Protein AF-A0A953X2Q8-F1 (afdb_monomer)

Solvent-accessible surface area (backbone atoms only — not comparable to full-atom values): 6398 Å² total; per-residue (Å²): 138,80,87,80,78,82,78,78,82,81,81,79,81,76,83,70,85,74,74,57,77,66,71,80,44,46,68,59,53,49,53,50,52,51,50,51,49,50,49,50,51,53,53,48,50,50,52,50,51,53,51,52,65,74,55,66,80,63,73,78,81,69,55,75,72,48,64,67,50,77,80,56,70,84,53,52,72,42,64,46,99,82,75,44,77,76,50,69,50,61,71,84,75,86,84,130

Foldseek 3Di:
DDDDDDDDDDDDDDPDPPDDPCVVCVVVVVVVVVVVVVCCCVVVVVVVVVVCVVCVPPDDDDDPVVVVVVPADDKDWDADPVRDTPDIGGDDDDDD

Mean predicted aligned error: 16.07 Å

Secondary structure (DSSP, 8-state):
----PPPPPP----------HHHHSHHHHHHHHHHHHHHHHHHHHHHHHHHHHHHTTPPPPPPHHHHHHTTPPP-EEEE-TTS-EEEEES--PPP-

Sequence (96 aa):
MAQKGAQPPAQRAIKVPGGGFLSRHGRLIRYALLAVLGLFIVGGGWGFWKWRSLYAGMPKLPEVAELWNAKREPAIEFIDRNEKTLDVRGPRYGRA

Nearest PDB structures (foldseek):
  5cd7-assembly1_A  TM=2.725E-01  e=8.741E+00  Drosophila melanogaster

pLDDT: mean 79.93, std 14.13, range [44.56, 97.94]

Structure (mmCIF, N/CA/C/O backbone):
data_AF-A0A953X2Q8-F1
#
_entry.id   AF-A0A953X2Q8-F1
#
loop_
_atom_site.group_PDB
_atom_site.id
_atom_site.type_symbol
_atom_site.label_atom_id
_atom_site.label_alt_id
_atom_site.label_comp_id
_atom_site.label_asym_id
_atom_site.label_entity_id
_atom_site.label_seq_id
_atom_site.pdbx_PDB_ins_code
_atom_site.Cartn_x
_atom_site.Cartn_y
_atom_site.Cartn_z
_atom_site.occupancy
_atom_site.B_iso_or_equiv
_atom_site.auth_seq_id
_atom_site.auth_comp_id
_atom_site.auth_asym_id
_atom_site.auth_atom_id
_atom_site.pdbx_PDB_model_num
ATOM 1 N N . MET A 1 1 ? 38.486 -41.593 -81.202 1.00 44.56 1 MET A N 1
ATOM 2 C CA . MET A 1 1 ? 37.613 -41.775 -80.022 1.00 44.56 1 MET A CA 1
ATOM 3 C C . MET A 1 1 ? 37.938 -40.661 -79.036 1.00 44.56 1 MET A C 1
ATOM 5 O O . MET A 1 1 ? 39.017 -40.692 -78.466 1.00 44.56 1 MET A O 1
ATOM 9 N N . ALA A 1 2 ? 37.095 -39.634 -78.911 1.00 46.47 2 ALA A N 1
ATOM 10 C CA . ALA A 1 2 ? 37.330 -38.513 -77.995 1.00 46.47 2 ALA A CA 1
ATOM 11 C C . ALA A 1 2 ? 36.284 -38.561 -76.874 1.00 46.47 2 ALA A C 1
ATOM 13 O O . ALA A 1 2 ? 35.084 -38.494 -77.144 1.00 46.47 2 ALA A O 1
ATOM 14 N N . GLN A 1 3 ? 36.742 -38.744 -75.633 1.00 55.50 3 GLN A N 1
ATOM 15 C CA . GLN A 1 3 ? 35.887 -38.777 -74.448 1.00 55.50 3 GLN A CA 1
ATOM 16 C C . GLN A 1 3 ? 35.276 -37.390 -74.221 1.00 55.50 3 GLN A C 1
ATOM 18 O O . GLN A 1 3 ? 35.979 -36.408 -73.992 1.00 55.50 3 GLN A O 1
ATOM 23 N N . LYS A 1 4 ? 33.947 -37.316 -74.307 1.00 50.69 4 LYS A N 1
ATOM 24 C CA . LYS A 1 4 ? 33.160 -36.117 -74.022 1.00 50.69 4 LYS A CA 1
ATOM 25 C C . LYS A 1 4 ? 33.078 -35.973 -72.500 1.00 50.69 4 LYS A C 1
ATOM 27 O O . LYS A 1 4 ? 32.330 -36.701 -71.855 1.00 50.69 4 LYS A O 1
ATOM 32 N N . GLY A 1 5 ? 33.903 -35.092 -71.933 1.00 54.62 5 GLY A N 1
ATOM 33 C CA . GLY A 1 5 ? 33.919 -34.808 -70.498 1.00 54.62 5 GLY A CA 1
ATOM 34 C C . GLY A 1 5 ? 32.535 -34.381 -70.003 1.00 54.62 5 GLY A C 1
ATOM 35 O O . GLY A 1 5 ? 31.924 -33.468 -70.560 1.00 54.62 5 GLY A O 1
ATOM 36 N N . ALA A 1 6 ? 32.030 -35.074 -68.984 1.00 62.78 6 ALA A N 1
ATOM 37 C CA . ALA A 1 6 ? 30.758 -34.765 -68.347 1.00 62.78 6 ALA A CA 1
ATOM 38 C C . ALA A 1 6 ? 30.851 -33.414 -67.619 1.00 62.78 6 ALA A C 1
ATOM 40 O O . ALA A 1 6 ? 31.695 -33.230 -66.742 1.00 62.78 6 ALA A O 1
ATOM 41 N N . GLN A 1 7 ? 29.993 -32.461 -67.990 1.00 65.62 7 GLN A N 1
ATOM 42 C CA . GLN A 1 7 ? 29.861 -31.192 -67.273 1.00 65.62 7 GLN A CA 1
ATOM 43 C C . GLN A 1 7 ? 29.213 -31.439 -65.898 1.00 65.62 7 GLN A C 1
ATOM 45 O O . GLN A 1 7 ? 28.228 -32.180 -65.824 1.00 65.62 7 GLN A O 1
ATOM 50 N N . PRO A 1 8 ? 29.729 -30.838 -64.809 1.00 63.88 8 PRO A N 1
ATOM 51 C CA . PRO A 1 8 ? 29.131 -30.984 -63.486 1.00 63.88 8 PRO A CA 1
ATOM 52 C C . PRO A 1 8 ? 27.735 -30.335 -63.448 1.00 63.88 8 PRO A C 1
ATOM 54 O O . PRO A 1 8 ? 27.494 -29.356 -64.162 1.00 63.88 8 PRO A O 1
ATOM 57 N N . PRO A 1 9 ? 26.796 -30.858 -62.635 1.00 65.25 9 PRO A N 1
ATOM 58 C CA . PRO A 1 9 ? 25.429 -30.354 -62.597 1.00 65.25 9 PRO A CA 1
ATOM 59 C C . PRO A 1 9 ? 25.409 -28.886 -62.163 1.00 65.25 9 PRO A C 1
ATOM 61 O O . PRO A 1 9 ? 26.029 -28.507 -61.167 1.00 65.25 9 PRO A O 1
ATOM 64 N N . ALA A 1 10 ? 24.683 -28.061 -62.920 1.00 69.00 10 ALA A N 1
ATOM 65 C CA . ALA A 1 10 ? 24.526 -26.639 -62.647 1.00 69.00 10 ALA A CA 1
ATOM 66 C C . ALA A 1 10 ? 24.000 -26.426 -61.218 1.00 69.00 10 ALA A C 1
ATOM 68 O O . ALA A 1 10 ? 22.898 -26.862 -60.874 1.00 69.00 10 ALA A O 1
ATOM 69 N N . GLN A 1 11 ? 24.799 -25.757 -60.384 1.00 66.56 11 GLN A N 1
ATOM 70 C CA . GLN A 1 11 ? 24.429 -25.426 -59.012 1.00 66.56 11 GLN A CA 1
ATOM 71 C C . GLN A 1 11 ? 23.193 -24.519 -59.031 1.00 66.56 11 GLN A C 1
ATOM 73 O O . GLN A 1 11 ? 23.258 -23.355 -59.429 1.00 66.56 11 GLN A O 1
ATOM 78 N N . ARG A 1 12 ? 22.041 -25.051 -58.609 1.00 69.69 12 ARG A N 1
ATOM 79 C CA . ARG A 1 12 ? 20.833 -24.247 -58.405 1.00 69.69 12 ARG A CA 1
ATOM 80 C C . ARG A 1 12 ? 21.034 -23.384 -57.163 1.00 69.69 12 ARG A C 1
ATOM 82 O O . ARG A 1 12 ? 20.967 -23.877 -56.041 1.00 69.69 12 ARG A O 1
ATOM 89 N N . ALA A 1 13 ? 21.272 -22.094 -57.374 1.00 69.44 13 ALA A N 1
ATOM 90 C CA . ALA A 1 13 ? 21.334 -21.111 -56.305 1.00 69.44 13 ALA A CA 1
ATOM 91 C C . ALA A 1 13 ? 19.945 -20.955 -55.662 1.00 69.44 13 ALA A C 1
ATOM 93 O O . ALA A 1 13 ? 19.045 -20.333 -56.228 1.00 69.44 13 ALA A O 1
ATOM 94 N N . ILE A 1 14 ? 19.761 -21.532 -54.473 1.00 72.19 14 ILE A N 1
ATOM 95 C CA . ILE A 1 14 ? 18.570 -21.303 -53.652 1.00 72.19 14 ILE A CA 1
ATOM 96 C C . ILE A 1 14 ? 18.724 -19.917 -53.018 1.00 72.19 14 ILE A C 1
ATOM 98 O O . ILE A 1 1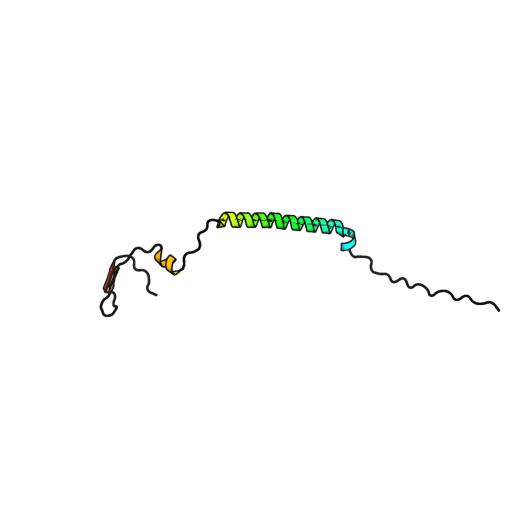4 ? 19.551 -19.713 -52.130 1.00 72.19 14 ILE A O 1
ATOM 102 N N . LYS A 1 15 ? 17.938 -18.944 -53.491 1.00 64.44 15 LYS A N 1
ATOM 103 C CA . LYS A 1 15 ? 17.846 -17.617 -52.869 1.00 64.44 15 LYS A CA 1
ATOM 104 C C . LYS A 1 15 ? 17.117 -17.761 -51.532 1.00 64.44 15 LYS A C 1
ATOM 106 O O . LYS A 1 15 ? 15.891 -17.786 -51.485 1.00 64.44 15 LYS A O 1
ATOM 111 N N . VAL A 1 16 ? 17.874 -17.874 -50.445 1.00 67.38 16 VAL A N 1
ATOM 112 C CA . VAL A 1 16 ? 17.322 -17.773 -49.090 1.00 67.38 16 VAL A CA 1
ATOM 113 C C . VAL A 1 16 ? 16.968 -16.301 -48.852 1.00 67.38 16 VAL A C 1
ATOM 115 O O . VAL A 1 16 ? 17.827 -15.444 -49.083 1.00 67.38 16 VAL A O 1
ATOM 118 N N . PRO A 1 17 ? 15.734 -15.962 -48.440 1.00 66.19 17 PRO A N 1
ATOM 119 C CA . PRO A 1 17 ? 15.388 -14.583 -48.127 1.00 66.19 17 PRO A CA 1
ATOM 120 C C . PRO A 1 17 ? 16.279 -14.101 -46.975 1.00 66.19 17 PRO A C 1
ATOM 122 O O . PRO A 1 17 ? 16.192 -14.583 -45.847 1.00 66.19 17 PRO A O 1
ATOM 125 N N . GLY A 1 18 ? 17.199 -13.188 -47.296 1.00 61.34 18 GLY A N 1
ATOM 126 C CA . GLY A 1 18 ? 18.126 -12.598 -46.338 1.00 61.34 18 GLY A CA 1
ATOM 127 C C . GLY A 1 18 ? 17.369 -11.832 -45.254 1.00 61.34 18 GLY A C 1
ATOM 128 O O . GLY A 1 18 ? 16.407 -11.130 -45.555 1.00 61.34 18 GLY A O 1
ATOM 129 N N . GLY A 1 19 ? 17.816 -12.011 -44.008 1.00 61.56 19 GLY A N 1
ATOM 130 C CA . GLY A 1 19 ? 17.171 -11.587 -42.762 1.00 61.56 19 GLY A CA 1
ATOM 131 C C . GLY A 1 19 ? 16.403 -10.262 -42.809 1.00 61.56 19 GLY A C 1
ATOM 132 O O . GLY A 1 19 ? 16.900 -9.240 -43.287 1.00 61.56 19 GLY A O 1
ATOM 133 N N . GLY A 1 20 ? 15.177 -10.306 -42.280 1.00 65.00 20 GLY A N 1
ATOM 134 C CA . GLY A 1 20 ? 14.265 -9.167 -42.202 1.00 65.00 20 GLY A CA 1
ATOM 135 C C . GLY A 1 20 ? 14.777 -8.015 -41.329 1.00 65.00 20 GLY A C 1
ATOM 136 O O . GLY A 1 20 ? 15.807 -8.105 -40.668 1.00 65.00 20 GLY A O 1
ATOM 137 N N . PHE A 1 21 ? 14.018 -6.918 -41.298 1.00 58.66 21 PHE A N 1
ATOM 138 C CA . PHE A 1 21 ? 14.363 -5.638 -40.657 1.00 58.66 21 PHE A CA 1
ATOM 139 C C . PHE A 1 21 ? 14.961 -5.756 -39.232 1.00 58.66 21 PHE A C 1
ATOM 141 O O . PHE A 1 21 ? 15.858 -4.993 -38.868 1.00 58.66 21 PHE A O 1
ATOM 148 N N . LEU A 1 22 ? 14.553 -6.771 -38.456 1.00 58.59 22 LEU A N 1
ATOM 149 C CA . LEU A 1 22 ? 15.105 -7.076 -37.129 1.00 58.59 22 LEU A CA 1
ATOM 150 C C . LEU A 1 22 ? 16.606 -7.425 -37.116 1.00 58.59 22 LEU A C 1
ATOM 152 O O . LEU A 1 22 ? 17.298 -7.056 -36.166 1.00 58.59 22 LEU A O 1
ATOM 156 N N . SER A 1 23 ? 17.146 -8.107 -38.131 1.00 62.06 23 SER A N 1
ATOM 157 C CA . SER A 1 23 ? 18.564 -8.507 -38.139 1.00 62.06 23 SER A CA 1
ATOM 158 C C . SER A 1 23 ? 19.498 -7.351 -38.497 1.00 62.06 23 SER A C 1
ATOM 160 O O . SER A 1 23 ? 20.653 -7.338 -38.076 1.00 62.06 23 SER A O 1
ATOM 162 N N . ARG A 1 24 ? 19.001 -6.346 -39.231 1.00 67.25 24 ARG A N 1
ATOM 163 C CA . ARG A 1 24 ? 19.784 -5.171 -39.645 1.00 67.25 24 ARG A CA 1
ATOM 164 C C . ARG A 1 24 ? 19.963 -4.146 -38.526 1.00 67.25 24 ARG A C 1
ATOM 166 O O . ARG A 1 24 ? 20.933 -3.393 -38.554 1.00 67.25 24 ARG A O 1
ATOM 173 N N . HIS A 1 25 ? 19.039 -4.071 -37.565 1.00 70.00 25 HIS A N 1
ATOM 174 C CA . HIS A 1 25 ? 19.026 -3.037 -36.512 1.00 70.00 25 HIS A CA 1
ATOM 175 C C . HIS A 1 25 ? 19.052 -3.623 -35.091 1.00 70.00 25 HIS A C 1
ATOM 177 O O . HIS A 1 25 ? 18.750 -2.931 -34.120 1.00 70.00 25 HIS A O 1
ATOM 183 N N . GLY A 1 26 ? 19.470 -4.885 -34.943 1.00 78.69 26 GLY A N 1
ATOM 184 C CA . GLY A 1 26 ? 19.423 -5.616 -33.673 1.00 78.69 26 GLY A CA 1
ATOM 185 C C . GLY A 1 26 ? 20.099 -4.912 -32.488 1.00 78.69 26 GLY A C 1
ATOM 186 O O . GLY A 1 26 ? 19.627 -5.044 -31.365 1.00 78.69 26 GLY A O 1
ATOM 187 N N . ARG A 1 27 ? 21.154 -4.110 -32.708 1.00 84.06 27 ARG A N 1
ATOM 188 C CA . ARG A 1 27 ? 21.777 -3.306 -31.635 1.00 84.06 27 ARG A CA 1
ATOM 189 C C . ARG A 1 27 ? 20.851 -2.202 -31.116 1.00 84.06 27 ARG A C 1
ATOM 191 O O . ARG A 1 27 ? 20.716 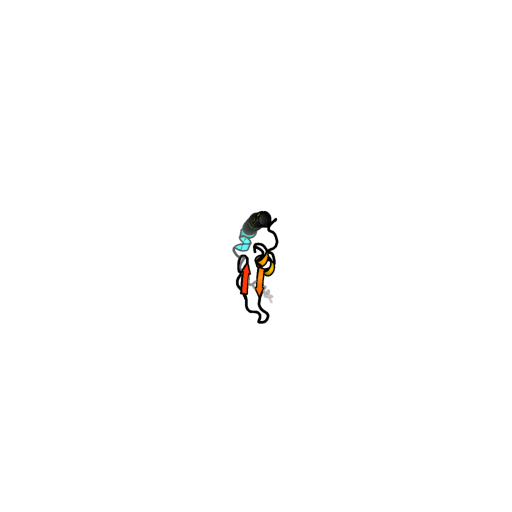-2.060 -29.909 1.00 84.06 27 ARG A O 1
ATOM 198 N N . LEU A 1 28 ? 20.178 -1.475 -32.007 1.00 87.44 28 LEU A N 1
ATOM 199 C CA . LEU A 1 28 ? 19.236 -0.416 -31.630 1.00 87.44 28 LEU A CA 1
ATOM 200 C C . LEU A 1 28 ? 18.017 -0.993 -30.910 1.00 87.44 28 LEU A C 1
ATOM 202 O O . LEU A 1 28 ? 17.621 -0.476 -29.873 1.00 87.44 28 LEU A O 1
ATOM 206 N N . ILE A 1 29 ? 17.484 -2.113 -31.409 1.00 89.31 29 ILE A N 1
ATOM 207 C CA . ILE A 1 29 ? 16.368 -2.822 -30.770 1.00 89.31 29 ILE A CA 1
ATOM 208 C C . ILE A 1 29 ? 16.760 -3.279 -29.360 1.00 89.31 29 ILE A C 1
ATOM 210 O O . ILE A 1 29 ? 15.994 -3.091 -28.422 1.00 89.31 29 ILE A O 1
ATOM 214 N N . ARG A 1 30 ? 17.973 -3.820 -29.176 1.00 88.06 30 ARG A N 1
ATOM 215 C CA . ARG A 1 30 ? 18.480 -4.208 -27.849 1.00 88.06 30 ARG A CA 1
ATOM 216 C C . ARG A 1 30 ? 18.557 -3.022 -26.890 1.00 88.06 30 ARG A C 1
ATOM 218 O O . ARG A 1 30 ? 18.069 -3.138 -25.773 1.00 88.06 30 ARG A O 1
ATOM 225 N N .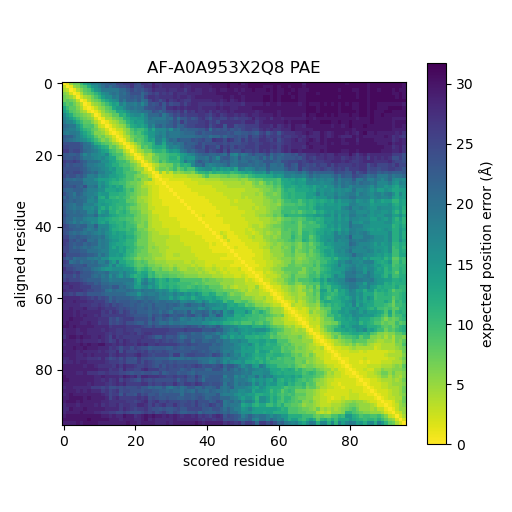 TYR A 1 31 ? 19.126 -1.890 -27.307 1.00 94.06 31 TYR A N 1
ATOM 226 C CA . TYR A 1 31 ? 19.193 -0.705 -26.443 1.00 94.06 31 TYR A CA 1
ATOM 227 C C . TYR A 1 31 ? 17.811 -0.122 -26.143 1.00 94.06 31 TYR A C 1
ATOM 229 O O . TYR A 1 31 ? 17.563 0.270 -25.009 1.00 94.06 31 TYR A O 1
ATOM 237 N N . ALA A 1 32 ? 16.894 -0.131 -27.113 1.00 94.62 32 ALA A N 1
ATOM 238 C CA . ALA A 1 32 ? 15.512 0.279 -26.891 1.00 94.62 32 ALA A CA 1
ATOM 239 C C . ALA A 1 32 ? 14.815 -0.624 -25.860 1.00 94.62 32 ALA A C 1
ATOM 241 O O . ALA A 1 32 ? 14.185 -0.123 -24.934 1.00 94.62 32 ALA A O 1
ATOM 242 N N . LEU A 1 33 ? 14.989 -1.946 -25.959 1.00 95.81 33 LEU A N 1
ATOM 243 C CA . LEU A 1 33 ? 14.451 -2.898 -24.983 1.00 95.81 33 LEU A CA 1
ATOM 244 C C . LEU A 1 33 ? 15.043 -2.688 -23.585 1.00 95.81 33 LEU A C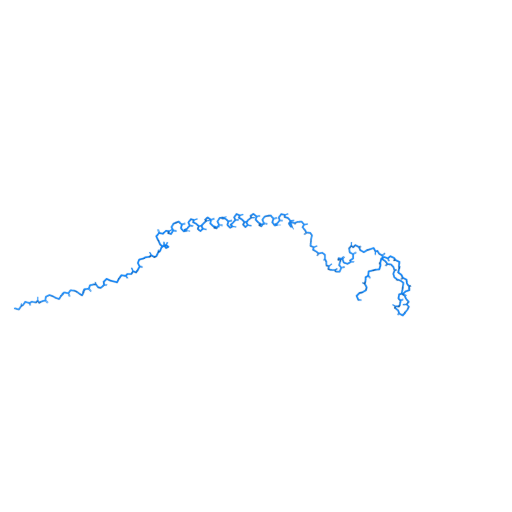 1
ATOM 246 O O . LEU A 1 33 ? 14.304 -2.712 -22.605 1.00 95.81 33 LEU A O 1
ATOM 250 N N . LEU A 1 34 ? 16.351 -2.438 -23.485 1.00 96.62 34 LEU A N 1
ATOM 251 C CA . LEU A 1 34 ? 17.004 -2.133 -22.209 1.00 96.62 34 LEU A CA 1
ATOM 252 C C . LEU A 1 34 ? 16.516 -0.809 -21.613 1.00 96.62 34 LEU A C 1
ATOM 254 O O . LEU A 1 34 ? 16.305 -0.730 -20.406 1.00 96.62 34 LEU A O 1
ATOM 258 N N . ALA A 1 35 ? 16.296 0.213 -22.440 1.00 96.56 35 ALA A N 1
ATOM 259 C CA . ALA A 1 35 ? 15.759 1.495 -21.995 1.00 96.56 35 ALA A CA 1
ATOM 260 C C . ALA A 1 35 ? 14.323 1.352 -21.469 1.00 96.56 35 ALA A C 1
ATOM 262 O O . ALA A 1 35 ? 14.006 1.866 -20.398 1.00 96.56 35 ALA A O 1
ATOM 263 N N . VAL A 1 36 ? 13.476 0.599 -22.178 1.00 97.31 36 VAL A N 1
ATOM 264 C CA . VAL A 1 36 ? 12.110 0.285 -21.736 1.00 97.31 36 VAL A CA 1
ATOM 265 C C . VAL A 1 36 ? 12.137 -0.497 -20.423 1.00 97.31 36 VAL A C 1
ATOM 267 O O . VAL A 1 36 ? 11.433 -0.133 -19.485 1.00 97.31 36 VAL A O 1
ATOM 270 N N . LEU A 1 37 ? 12.987 -1.521 -20.316 1.00 97.69 37 LEU A N 1
ATOM 271 C CA . LEU A 1 37 ? 13.154 -2.286 -19.080 1.00 97.69 37 LEU A CA 1
ATOM 272 C C . LEU A 1 37 ? 13.605 -1.394 -17.914 1.00 97.69 37 LEU A C 1
ATOM 274 O O . LEU A 1 37 ? 13.049 -1.485 -16.823 1.00 97.69 37 LEU A O 1
ATOM 278 N N . GLY A 1 38 ? 14.568 -0.500 -18.149 1.00 97.88 38 GLY A N 1
ATOM 279 C CA . GLY A 1 38 ? 15.023 0.472 -17.156 1.00 97.88 38 GLY A CA 1
ATOM 280 C C . GLY A 1 38 ? 13.890 1.383 -16.680 1.00 97.88 38 GLY A C 1
ATOM 281 O O . GLY A 1 38 ? 13.714 1.565 -15.477 1.00 97.88 38 GLY A O 1
ATOM 282 N N . LEU A 1 39 ? 13.064 1.880 -17.603 1.00 97.88 39 LEU A N 1
ATOM 283 C CA . LEU A 1 39 ? 11.869 2.667 -17.286 1.00 97.88 39 LEU A CA 1
ATOM 284 C C . LEU A 1 39 ? 10.870 1.888 -16.427 1.00 97.88 39 LEU A C 1
ATOM 286 O O . LEU A 1 39 ? 10.350 2.437 -15.458 1.00 97.88 39 LEU A O 1
ATOM 290 N N . PHE A 1 40 ? 10.635 0.610 -16.730 1.00 97.62 40 PHE A N 1
ATOM 291 C CA . PHE A 1 40 ? 9.765 -0.242 -15.918 1.00 97.62 40 PHE A CA 1
ATOM 292 C C . PHE A 1 40 ? 10.313 -0.469 -14.511 1.00 97.62 40 PHE A C 1
ATOM 294 O O . PHE A 1 40 ? 9.549 -0.411 -13.551 1.00 97.62 40 PHE A O 1
ATOM 3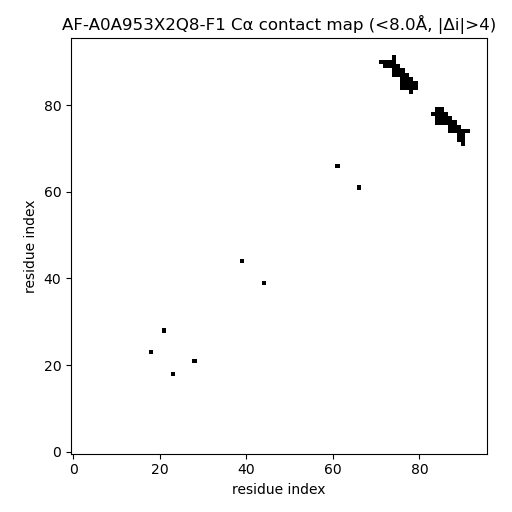01 N N . ILE A 1 41 ? 11.620 -0.690 -14.364 1.00 97.94 41 ILE A N 1
ATOM 302 C CA . ILE A 1 41 ? 12.245 -0.887 -13.050 1.00 97.94 41 ILE A CA 1
ATOM 303 C C . ILE A 1 41 ? 12.162 0.397 -12.223 1.00 97.94 41 ILE A C 1
ATOM 305 O O . ILE A 1 41 ? 11.767 0.351 -11.060 1.00 97.94 41 ILE A O 1
ATOM 309 N N . VAL A 1 42 ? 12.490 1.546 -12.817 1.00 97.62 42 VAL A N 1
ATOM 310 C CA . VAL A 1 42 ? 12.452 2.839 -12.119 1.00 97.62 42 VAL A CA 1
ATOM 311 C C . VAL A 1 42 ? 11.015 3.228 -11.777 1.00 97.62 42 VAL A C 1
ATOM 313 O O . VAL A 1 42 ? 10.725 3.549 -10.626 1.00 97.62 42 VAL A O 1
ATOM 316 N N . GLY A 1 43 ? 10.101 3.159 -12.745 1.00 97.56 43 GLY A N 1
ATOM 317 C CA . GLY A 1 43 ? 8.693 3.498 -12.544 1.00 97.56 43 GLY A CA 1
ATOM 318 C C . GLY A 1 43 ? 7.993 2.542 -11.578 1.00 97.56 43 GLY A C 1
ATOM 319 O O . GLY A 1 43 ? 7.305 2.984 -10.659 1.00 97.56 43 GLY A O 1
ATOM 320 N N . GLY A 1 44 ? 8.218 1.236 -11.730 1.00 96.88 44 GLY A N 1
ATOM 321 C CA . GLY A 1 44 ? 7.681 0.208 -10.840 1.00 96.88 44 GLY A CA 1
ATOM 322 C C . GLY A 1 44 ? 8.254 0.307 -9.429 1.00 96.88 44 GLY A C 1
ATOM 323 O O . GLY A 1 44 ? 7.499 0.277 -8.460 1.00 96.88 44 GLY A O 1
ATOM 324 N N . GLY A 1 45 ? 9.568 0.506 -9.302 1.00 97.12 45 GLY A N 1
ATOM 325 C CA . GLY A 1 45 ? 10.241 0.713 -8.021 1.00 97.12 45 GLY A CA 1
ATOM 326 C C . GLY A 1 45 ? 9.739 1.960 -7.297 1.00 97.12 45 GLY A C 1
ATOM 327 O O . GLY A 1 45 ? 9.407 1.888 -6.114 1.00 97.12 45 GLY A O 1
ATOM 328 N N . TRP A 1 46 ? 9.592 3.082 -8.009 1.00 97.00 46 TRP A N 1
ATOM 329 C CA . TRP A 1 46 ? 8.993 4.302 -7.462 1.00 97.00 46 TRP A CA 1
ATOM 330 C C . TRP A 1 46 ? 7.558 4.044 -6.999 1.00 97.00 46 TRP A C 1
ATOM 332 O O . TRP A 1 46 ? 7.215 4.349 -5.854 1.00 97.00 46 TRP A O 1
ATOM 342 N N . GLY A 1 47 ? 6.708 3.488 -7.866 1.00 95.88 47 GLY A N 1
ATOM 343 C CA . GLY A 1 47 ? 5.303 3.222 -7.557 1.00 95.88 47 GLY A CA 1
ATOM 344 C C . GLY A 1 47 ? 5.143 2.315 -6.338 1.00 95.88 47 GLY A C 1
ATOM 345 O O . GLY A 1 47 ? 4.390 2.638 -5.417 1.00 95.88 47 GLY A O 1
ATOM 346 N N . PHE A 1 48 ? 5.923 1.235 -6.280 1.00 94.69 48 PHE A N 1
ATOM 347 C CA . PHE A 1 48 ? 5.953 0.323 -5.143 1.00 94.69 48 PHE A CA 1
ATOM 348 C C . PHE A 1 48 ? 6.424 1.014 -3.861 1.00 94.69 48 PHE A C 1
ATOM 350 O O . PHE A 1 48 ? 5.784 0.874 -2.819 1.00 94.69 48 PHE A O 1
ATOM 357 N N . TRP A 1 49 ? 7.499 1.804 -3.928 1.00 95.94 49 TRP A N 1
ATOM 358 C CA . TRP A 1 49 ? 8.003 2.553 -2.779 1.00 95.94 49 TRP A CA 1
ATOM 359 C C . TRP A 1 49 ? 6.961 3.540 -2.240 1.00 95.94 49 TRP A C 1
ATOM 361 O O . TRP A 1 49 ? 6.725 3.594 -1.032 1.00 95.94 49 TRP A O 1
ATOM 371 N N . LYS A 1 50 ? 6.269 4.269 -3.124 1.00 95.56 50 LYS A N 1
ATOM 372 C CA . LYS A 1 50 ? 5.187 5.186 -2.741 1.00 95.56 50 LYS A CA 1
ATOM 373 C C . LYS A 1 50 ? 4.005 4.457 -2.118 1.00 95.56 50 LYS A C 1
ATOM 375 O O . LYS A 1 50 ? 3.530 4.897 -1.074 1.00 95.56 50 LYS A O 1
ATOM 380 N N . TRP A 1 51 ? 3.560 3.349 -2.707 1.00 93.31 51 TRP A N 1
ATOM 381 C CA . TRP A 1 51 ? 2.503 2.522 -2.126 1.00 93.31 51 TRP A CA 1
ATOM 382 C C . TRP A 1 51 ? 2.911 2.024 -0.734 1.00 93.31 51 TRP A C 1
ATOM 384 O O . TRP A 1 51 ? 2.227 2.285 0.254 1.00 93.31 51 TRP A O 1
ATOM 394 N N . ARG A 1 52 ? 4.093 1.416 -0.610 1.00 94.25 52 ARG A N 1
ATOM 395 C CA . ARG A 1 52 ? 4.584 0.908 0.672 1.00 94.25 52 ARG A CA 1
ATOM 396 C C . ARG A 1 52 ? 4.752 2.006 1.717 1.00 94.25 52 ARG A C 1
ATOM 398 O O . ARG A 1 52 ? 4.528 1.719 2.888 1.00 94.25 52 ARG A O 1
ATOM 405 N N . SER A 1 53 ? 5.147 3.217 1.321 1.00 92.44 53 SER A N 1
ATOM 406 C CA . SER A 1 53 ? 5.283 4.381 2.203 1.00 92.44 53 SER A CA 1
ATOM 407 C C . SER A 1 53 ? 3.931 4.879 2.718 1.00 92.44 53 SER A C 1
ATOM 409 O O . SER A 1 53 ? 3.813 5.146 3.910 1.00 92.44 53 SER A O 1
ATOM 411 N N . LEU A 1 54 ? 2.912 4.964 1.858 1.00 91.38 54 LEU A N 1
ATOM 412 C CA . LEU A 1 54 ? 1.581 5.456 2.235 1.00 91.38 54 LEU A CA 1
ATOM 413 C C . LEU A 1 54 ? 0.814 4.466 3.116 1.00 91.38 54 LEU A C 1
ATOM 415 O O . LEU A 1 54 ? 0.139 4.868 4.059 1.00 91.38 54 LEU A O 1
ATOM 419 N N . TYR A 1 55 ? 0.934 3.172 2.825 1.00 88.75 55 TYR A N 1
ATOM 420 C CA . TYR A 1 55 ? 0.166 2.127 3.503 1.00 88.75 55 TYR A CA 1
ATOM 421 C C . TYR A 1 55 ? 0.964 1.405 4.604 1.00 88.75 55 TYR A C 1
ATOM 423 O O . TYR A 1 55 ? 0.456 0.476 5.222 1.00 88.75 55 TYR A O 1
ATOM 431 N N . ALA A 1 56 ? 2.199 1.839 4.889 1.00 85.69 56 ALA A N 1
ATOM 432 C CA . ALA A 1 56 ? 3.123 1.197 5.831 1.00 85.69 56 ALA A CA 1
ATOM 433 C C . ALA A 1 56 ? 2.569 0.953 7.234 1.00 85.69 56 ALA A C 1
ATOM 435 O O . ALA A 1 56 ? 2.903 -0.048 7.861 1.00 85.69 56 ALA A O 1
ATOM 436 N N . GLY A 1 57 ? 1.826 1.932 7.742 1.00 83.94 57 GLY A N 1
ATOM 437 C CA . G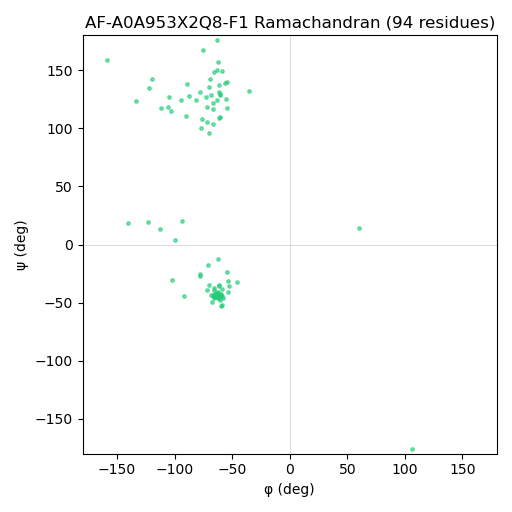LY A 1 57 ? 1.350 1.977 9.120 1.00 83.94 57 GLY A CA 1
ATOM 438 C C . GLY A 1 57 ? -0.158 1.828 9.223 1.00 83.94 57 GLY A C 1
ATOM 439 O O . GLY A 1 57 ? -0.717 2.139 10.269 1.00 83.94 57 GLY A O 1
ATOM 440 N N . MET A 1 58 ? -0.829 1.419 8.142 1.00 87.56 58 MET A N 1
ATOM 441 C CA . MET A 1 58 ? -2.274 1.274 8.174 1.00 87.56 58 MET A CA 1
ATOM 442 C C . MET A 1 58 ? -2.617 0.038 9.022 1.00 87.56 58 MET A C 1
ATOM 444 O O . MET A 1 58 ? -2.161 -1.062 8.693 1.00 87.56 58 MET A O 1
ATOM 448 N N . PRO A 1 59 ? -3.354 0.195 10.138 1.00 83.38 59 PRO A N 1
ATOM 449 C CA . PRO A 1 59 ? -3.720 -0.936 10.974 1.00 83.38 59 PRO A CA 1
ATOM 450 C C . PRO A 1 59 ? -4.610 -1.893 10.181 1.00 83.38 59 PRO A C 1
ATOM 452 O O . PRO A 1 59 ? -5.358 -1.478 9.291 1.00 83.38 59 PRO A O 1
ATOM 455 N N . LYS A 1 60 ? -4.540 -3.186 10.510 1.00 81.38 60 LYS A N 1
ATOM 456 C CA . LYS A 1 60 ? -5.468 -4.174 9.952 1.00 81.38 60 LYS A CA 1
ATOM 457 C C . LYS A 1 60 ? -6.903 -3.745 10.264 1.00 81.38 60 LYS A C 1
ATOM 459 O O . LYS A 1 60 ? -7.167 -3.276 11.373 1.00 81.38 60 LYS A O 1
ATOM 464 N N . LEU A 1 61 ? -7.809 -3.892 9.295 1.00 81.88 61 LEU A N 1
ATOM 465 C CA . LEU A 1 61 ? -9.217 -3.616 9.554 1.00 81.88 61 LEU A CA 1
ATOM 466 C C . LEU A 1 61 ? -9.691 -4.563 10.670 1.00 81.88 61 LEU A C 1
ATOM 468 O O . LEU A 1 61 ? -9.440 -5.769 10.568 1.00 81.88 61 LEU A O 1
ATOM 472 N N . PRO A 1 62 ? -10.324 -4.033 11.729 1.00 81.19 62 PRO A N 1
ATOM 473 C CA . PRO A 1 62 ? -10.936 -4.865 12.752 1.00 81.19 62 PRO A CA 1
ATOM 474 C C . PRO A 1 62 ? -12.058 -5.706 12.136 1.00 81.19 62 PRO A C 1
ATOM 476 O O . PRO A 1 62 ? -12.600 -5.369 11.076 1.00 81.19 62 PRO A O 1
ATOM 479 N N . GLU A 1 63 ? -12.393 -6.819 12.783 1.00 81.31 63 GLU A N 1
ATOM 480 C CA . GLU A 1 63 ? -13.488 -7.675 12.327 1.00 81.31 63 GLU A CA 1
ATOM 481 C C . GLU A 1 63 ? -14.800 -6.868 12.283 1.00 81.31 63 GLU A C 1
ATOM 483 O O . GLU A 1 63 ? -15.002 -5.943 13.071 1.00 81.31 63 GLU A O 1
ATOM 488 N N . VAL A 1 64 ? -15.720 -7.198 11.368 1.00 73.88 64 VAL A N 1
ATOM 489 C CA . VAL A 1 64 ? -17.001 -6.47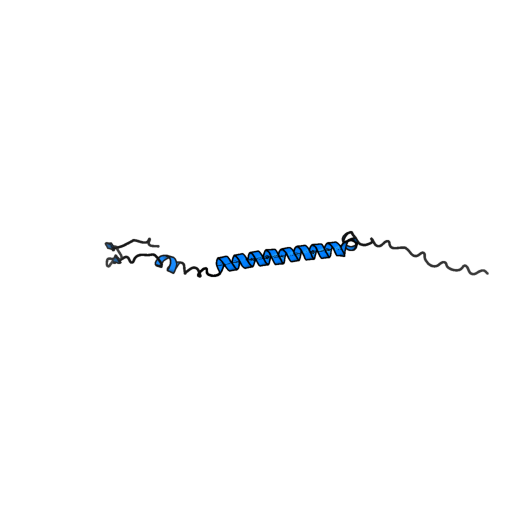5 11.227 1.00 73.88 64 VAL A CA 1
ATOM 490 C C . VAL A 1 64 ? -17.752 -6.388 12.562 1.00 73.88 64 VAL A C 1
ATOM 492 O O . VAL A 1 64 ? -18.351 -5.359 12.867 1.00 73.88 64 VAL A O 1
ATOM 495 N N . ALA A 1 65 ? -17.666 -7.429 13.394 1.00 68.50 65 ALA A N 1
ATOM 496 C CA . ALA A 1 65 ? -18.229 -7.434 14.741 1.00 68.50 65 ALA A CA 1
ATOM 497 C C . ALA A 1 65 ? -17.596 -6.371 15.662 1.00 68.50 65 ALA A C 1
ATOM 499 O O . ALA A 1 65 ? -18.304 -5.682 16.396 1.00 68.50 65 ALA A O 1
ATOM 500 N N . GLU A 1 66 ? -16.278 -6.182 15.596 1.00 70.75 66 GLU A N 1
ATOM 501 C CA . GLU A 1 66 ? -15.560 -5.165 16.369 1.00 70.75 66 GLU A CA 1
ATOM 502 C C . GLU A 1 66 ? -15.873 -3.745 15.879 1.00 70.75 66 GLU A C 1
ATOM 504 O O . GLU A 1 66 ? -15.998 -2.839 16.702 1.00 70.75 66 GLU A O 1
ATOM 509 N N . LEU A 1 67 ? -16.086 -3.539 14.571 1.00 72.19 67 LEU A N 1
ATOM 510 C CA . LEU A 1 67 ? -16.526 -2.244 14.021 1.00 72.19 67 LEU A CA 1
ATOM 511 C C . LEU A 1 67 ? -17.862 -1.795 14.611 1.00 72.19 67 LEU A C 1
ATOM 513 O O . LEU A 1 67 ? -18.053 -0.611 14.894 1.00 72.19 67 LEU A O 1
ATOM 517 N N . TRP A 1 68 ? -18.771 -2.744 14.829 1.00 70.25 68 TRP A N 1
ATOM 518 C CA . TRP A 1 68 ? -20.042 -2.465 15.475 1.00 70.25 68 TRP A CA 1
ATOM 519 C C . TRP A 1 68 ? -19.903 -2.165 16.965 1.00 70.25 68 TRP A C 1
ATOM 521 O O . TRP A 1 68 ? -20.815 -1.563 17.504 1.00 70.25 68 TRP A O 1
ATOM 531 N N . ASN A 1 69 ? -18.796 -2.503 17.627 1.00 71.38 69 ASN A N 1
ATOM 532 C CA . ASN A 1 69 ? -18.598 -2.244 19.058 1.00 71.38 69 ASN A CA 1
ATOM 533 C C . ASN A 1 69 ? -17.695 -1.031 19.336 1.00 71.38 69 ASN A C 1
ATOM 535 O O . ASN A 1 69 ? -17.907 -0.322 20.315 1.00 71.38 69 ASN A O 1
ATOM 539 N N . ALA A 1 70 ? -16.731 -0.738 18.458 1.00 67.06 70 ALA A N 1
ATOM 540 C CA . ALA A 1 70 ? -15.630 0.203 18.698 1.00 67.06 70 ALA A CA 1
ATOM 541 C C . ALA A 1 70 ? -16.035 1.671 18.955 1.00 67.06 70 ALA A C 1
ATOM 543 O O . ALA A 1 70 ? -15.200 2.466 19.383 1.00 67.06 70 ALA A O 1
ATOM 544 N N . LYS A 1 71 ? -17.291 2.055 18.693 1.00 68.31 71 LYS A N 1
ATOM 545 C CA . LYS A 1 71 ? -17.828 3.405 18.962 1.00 68.31 71 LYS A CA 1
ATOM 546 C C . LYS A 1 71 ? -19.259 3.408 19.503 1.00 68.31 71 LYS A C 1
ATOM 548 O O . LYS A 1 71 ? -19.948 4.422 19.394 1.00 68.31 71 LYS A O 1
ATOM 553 N N . ARG A 1 72 ? -19.740 2.282 20.032 1.00 76.00 72 ARG A N 1
ATOM 554 C CA . ARG A 1 72 ? -21.069 2.249 20.644 1.00 76.00 72 ARG A CA 1
ATOM 555 C C . ARG A 1 72 ? -20.970 2.643 22.106 1.00 76.00 72 ARG A C 1
ATOM 557 O O . ARG A 1 72 ? -20.173 2.075 22.846 1.00 76.00 72 ARG A O 1
ATOM 564 N N . GLU A 1 73 ? -21.778 3.616 22.509 1.00 76.75 73 GLU A N 1
ATOM 565 C CA . GLU A 1 73 ? -21.953 3.893 23.930 1.00 76.75 73 GLU A CA 1
ATOM 566 C C . GLU A 1 73 ? -22.722 2.731 24.570 1.00 76.75 73 GLU A C 1
ATOM 568 O O . GLU A 1 73 ? -23.612 2.158 23.928 1.00 76.75 73 GLU A O 1
ATOM 573 N N . PRO A 1 74 ? -22.384 2.348 25.812 1.00 78.25 74 PRO A N 1
ATOM 574 C CA . PRO A 1 74 ? -23.104 1.293 26.502 1.00 78.25 74 PRO A CA 1
ATOM 575 C C . PRO A 1 74 ? -24.574 1.693 26.675 1.00 78.25 74 PRO A C 1
ATOM 577 O O . PRO A 1 74 ? -24.878 2.781 27.165 1.00 78.25 74 PRO A O 1
ATOM 580 N N . ALA A 1 75 ? -25.481 0.796 26.290 1.00 82.50 75 ALA A N 1
ATOM 581 C CA . ALA A 1 75 ? -26.915 0.946 26.495 1.00 82.50 75 ALA A CA 1
ATOM 582 C C . ALA A 1 75 ? -27.442 -0.198 27.367 1.00 82.50 75 ALA A C 1
ATOM 584 O O . ALA A 1 75 ? -26.996 -1.340 27.250 1.00 82.50 75 ALA A O 1
ATOM 585 N N . ILE A 1 76 ? -28.396 0.114 28.241 1.00 84.94 76 ILE A N 1
ATOM 586 C CA . ILE A 1 76 ? -29.075 -0.856 29.103 1.00 84.94 76 ILE A CA 1
ATOM 587 C C . ILE A 1 76 ? -30.479 -1.063 28.545 1.00 84.94 76 ILE A C 1
ATOM 589 O O . ILE A 1 76 ? -31.270 -0.121 28.492 1.00 84.94 76 ILE A O 1
ATOM 593 N N . GLU A 1 77 ? -30.793 -2.288 28.133 1.00 87.06 77 GLU A N 1
ATOM 594 C CA . GLU A 1 77 ? -32.132 -2.676 27.693 1.00 87.06 77 GLU A CA 1
ATOM 595 C C . GLU A 1 77 ? -32.823 -3.509 28.779 1.00 87.06 77 GLU A C 1
ATOM 597 O O . GLU A 1 77 ? -32.281 -4.501 29.265 1.00 87.06 77 GLU A O 1
ATOM 602 N N . PHE A 1 78 ? -34.029 -3.092 29.164 1.00 90.81 78 PHE A N 1
ATOM 603 C CA . PHE A 1 78 ? -34.870 -3.800 30.122 1.00 90.81 78 PHE A CA 1
ATOM 604 C C . PHE A 1 78 ? -35.834 -4.707 29.367 1.00 90.81 78 PHE A C 1
ATOM 606 O O . PHE A 1 78 ? -36.592 -4.242 28.512 1.00 90.81 78 PHE A O 1
ATOM 613 N N . ILE A 1 79 ? -35.818 -5.996 29.696 1.00 91.69 79 ILE A N 1
ATOM 614 C CA . ILE A 1 79 ? -36.584 -7.030 29.000 1.00 91.69 79 ILE A CA 1
ATOM 615 C C . ILE A 1 79 ? -37.494 -7.738 30.012 1.00 91.69 79 ILE A C 1
ATOM 617 O O . ILE A 1 79 ? -37.063 -8.065 31.117 1.00 91.69 79 ILE A O 1
ATOM 621 N N . ASP A 1 80 ? -38.756 -7.948 29.644 1.00 93.31 80 ASP A N 1
ATOM 622 C CA . ASP A 1 80 ? -39.709 -8.768 30.400 1.00 93.31 80 ASP A CA 1
ATOM 623 C C . ASP A 1 80 ? -39.428 -10.276 30.216 1.00 93.31 80 ASP A C 1
ATOM 625 O O . ASP A 1 80 ? -38.721 -10.685 29.295 1.00 93.31 80 ASP A O 1
ATOM 629 N N . ARG A 1 81 ? -40.045 -11.129 31.045 1.00 92.12 81 ARG A N 1
ATOM 630 C CA . ARG A 1 81 ? -39.986 -12.602 30.953 1.00 92.12 81 ARG A CA 1
ATOM 631 C C . ARG A 1 81 ? -40.399 -13.157 29.587 1.00 92.12 81 ARG A C 1
ATOM 633 O O . ARG A 1 81 ? -39.997 -14.259 29.243 1.00 92.12 81 ARG A O 1
ATOM 640 N N . ASN A 1 82 ? -41.190 -12.404 28.826 1.00 93.69 82 ASN A N 1
ATOM 641 C CA . ASN A 1 82 ? -41.648 -12.764 27.483 1.00 93.69 82 ASN A CA 1
ATOM 642 C C . ASN A 1 82 ? -40.748 -12.195 26.368 1.00 93.69 82 ASN A C 1
ATOM 644 O O . ASN A 1 82 ? -41.221 -11.991 25.255 1.00 93.69 82 ASN A O 1
ATOM 648 N N . GLU A 1 83 ? -39.499 -11.830 26.678 1.00 86.88 83 GLU A N 1
ATOM 649 C CA . GLU A 1 83 ? -38.533 -11.204 25.753 1.00 86.88 83 GLU A CA 1
ATOM 650 C C . GLU A 1 83 ? -38.983 -9.846 25.165 1.00 86.88 83 GLU A C 1
ATOM 652 O O . GLU A 1 83 ? -38.391 -9.305 24.227 1.00 86.88 83 GLU A O 1
ATOM 657 N N . LYS A 1 84 ? -40.021 -9.234 25.748 1.00 90.00 84 LYS A N 1
ATOM 658 C CA . LYS A 1 84 ? -40.531 -7.923 25.340 1.00 90.00 84 LYS A CA 1
ATOM 659 C C . LYS A 1 84 ? -39.685 -6.807 25.952 1.00 90.00 84 LYS A C 1
ATOM 661 O O . LYS A 1 84 ? -39.582 -6.708 27.172 1.00 90.00 84 LYS A O 1
ATOM 666 N N . THR A 1 85 ? -39.140 -5.924 25.113 1.00 89.00 85 THR A N 1
ATOM 667 C CA . THR A 1 85 ? -38.463 -4.703 25.577 1.00 89.00 85 THR A CA 1
ATOM 668 C C . THR A 1 85 ? -39.448 -3.799 26.312 1.00 89.00 85 THR A C 1
ATOM 670 O O . THR A 1 85 ? -40.465 -3.395 25.745 1.00 89.00 85 THR A O 1
ATOM 673 N N . LEU A 1 86 ? -39.115 -3.457 27.552 1.00 89.88 86 LEU A N 1
ATOM 674 C CA . LEU A 1 86 ? -39.852 -2.514 28.386 1.00 89.88 86 LEU A CA 1
ATOM 675 C C . LEU A 1 86 ? -39.306 -1.090 28.234 1.00 89.88 86 LEU A C 1
ATOM 677 O O . LEU A 1 86 ? -40.087 -0.156 28.092 1.00 89.88 86 LEU A O 1
ATOM 681 N N . ASP A 1 87 ? -37.979 -0.931 28.246 1.00 89.38 87 ASP A N 1
ATOM 682 C CA . ASP A 1 87 ? -37.304 0.370 28.152 1.00 89.38 87 ASP A CA 1
ATOM 683 C C . ASP A 1 87 ? -35.849 0.201 27.673 1.00 89.38 87 ASP A C 1
ATOM 685 O O . ASP A 1 87 ? -35.264 -0.877 27.810 1.00 89.38 87 ASP A O 1
ATOM 689 N N . VAL A 1 88 ? -35.255 1.264 27.127 1.00 87.50 88 VAL A N 1
ATOM 690 C CA . VAL A 1 88 ? -33.837 1.322 26.735 1.00 87.50 88 VAL A CA 1
ATOM 691 C C . VAL A 1 88 ? -33.228 2.621 27.251 1.00 87.50 88 VAL A C 1
ATOM 693 O O . VAL A 1 88 ? -33.686 3.712 26.918 1.00 87.50 88 VAL A O 1
ATOM 696 N N . ARG A 1 89 ? -32.154 2.515 28.035 1.00 87.62 89 ARG A N 1
ATOM 697 C CA . ARG A 1 89 ? -31.350 3.656 28.488 1.00 87.62 89 ARG A CA 1
ATOM 698 C C . ARG A 1 89 ? -30.065 3.712 27.676 1.00 87.62 89 ARG A C 1
ATOM 700 O O . ARG A 1 89 ? -29.239 2.812 27.782 1.00 87.62 89 ARG A O 1
ATOM 707 N N . GLY A 1 90 ? -29.907 4.773 26.889 1.00 85.12 90 GLY A N 1
ATOM 708 C CA . GLY A 1 90 ? -28.775 4.968 25.980 1.00 85.12 90 GLY A CA 1
ATOM 709 C C . GLY A 1 90 ? -29.147 4.765 24.504 1.00 85.12 90 GLY A C 1
ATOM 710 O O . GLY A 1 90 ? -30.322 4.571 24.179 1.00 85.12 90 GLY A O 1
ATOM 711 N N . PRO A 1 91 ? -28.168 4.846 23.587 1.00 82.12 91 PRO A N 1
ATOM 712 C CA . PRO A 1 91 ? -28.420 4.746 22.154 1.00 82.12 91 PRO A CA 1
ATOM 713 C C . PRO A 1 91 ? -28.873 3.340 21.745 1.00 82.12 91 PRO A C 1
ATOM 715 O O . PRO A 1 91 ? -28.224 2.341 22.051 1.00 82.12 91 P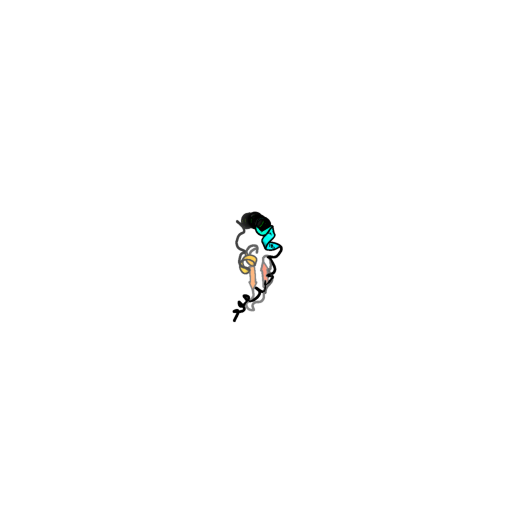RO A O 1
ATOM 718 N N . ARG A 1 92 ? -29.984 3.254 21.006 1.00 75.69 92 ARG A N 1
ATOM 719 C CA . ARG A 1 92 ? -30.497 1.983 20.487 1.00 75.69 92 ARG A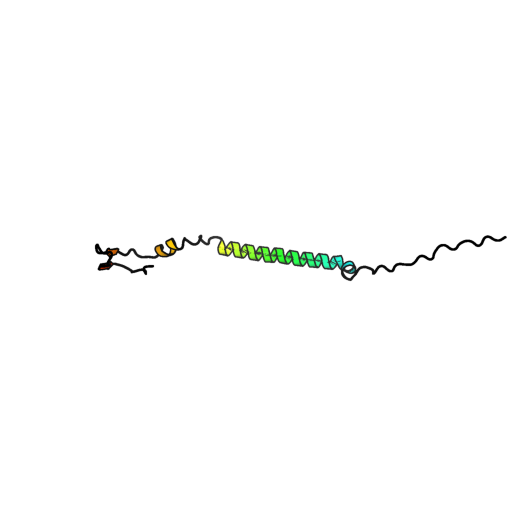 CA 1
ATOM 720 C C . ARG A 1 92 ? -29.900 1.705 19.114 1.00 75.69 92 ARG A C 1
ATOM 722 O O . ARG A 1 92 ? -30.234 2.370 18.137 1.00 75.69 92 ARG A O 1
ATOM 729 N N . TYR A 1 93 ? -29.031 0.707 19.036 1.00 73.38 93 TYR A N 1
ATOM 730 C CA . TYR A 1 93 ? -28.493 0.224 17.769 1.00 73.38 93 TYR A CA 1
ATOM 731 C C . TYR A 1 93 ? -29.406 -0.883 17.218 1.00 73.38 93 TYR A C 1
ATOM 733 O O . TYR A 1 93 ? -29.935 -1.681 17.990 1.00 73.38 93 TYR A O 1
ATOM 741 N N . GLY A 1 94 ? -29.667 -0.879 15.907 1.00 65.38 94 GLY A N 1
ATOM 742 C CA . GLY A 1 94 ? -30.679 -1.738 15.276 1.00 65.38 94 GLY A CA 1
ATOM 743 C C . GLY A 1 94 ? -30.494 -3.228 15.579 1.00 65.38 94 GLY A C 1
ATOM 744 O O . GLY A 1 94 ? -29.367 -3.722 15.607 1.00 65.38 94 GLY A O 1
ATOM 745 N N . ARG A 1 95 ? -31.611 -3.931 15.804 1.00 62.12 95 ARG A N 1
ATOM 746 C CA . ARG A 1 95 ? -31.635 -5.394 15.906 1.00 62.12 95 ARG A CA 1
ATOM 747 C C . ARG A 1 95 ? -31.561 -5.984 14.496 1.00 62.12 95 ARG A C 1
ATOM 749 O O . ARG A 1 95 ? -32.283 -5.509 13.620 1.00 62.12 95 ARG A O 1
ATOM 756 N N . ALA A 1 96 ? -30.666 -6.950 14.296 1.00 54.47 96 ALA A N 1
ATOM 757 C CA . ALA A 1 96 ? -30.741 -7.868 13.162 1.00 54.47 96 ALA A CA 1
ATOM 758 C C . ALA A 1 96 ? -31.905 -8.844 13.370 1.00 54.47 96 ALA A C 1
ATOM 760 O O . ALA A 1 96 ? -32.185 -9.155 14.553 1.00 54.47 96 ALA A O 1
#

Radius of gyration: 41.45 Å; Cα contacts (8 Å, |Δi|>4): 32; chains: 1; bounding box: 79×47×111 Å